Protein AF-A0A9N7Q937-F1 (afdb_monomer_lite)

Structure (mmCIF, N/CA/C/O backbone):
data_AF-A0A9N7Q937-F1
#
_entry.id   AF-A0A9N7Q937-F1
#
loop_
_atom_site.group_PDB
_atom_site.id
_atom_site.type_symbol
_atom_site.label_atom_id
_atom_site.label_alt_id
_atom_site.label_comp_id
_atom_site.label_asym_id
_atom_site.label_entity_id
_atom_site.label_seq_id
_atom_site.pdbx_PDB_ins_code
_atom_site.Cartn_x
_atom_site.Cartn_y
_atom_site.Cartn_z
_atom_site.occupancy
_atom_site.B_iso_or_equiv
_atom_site.auth_seq_id
_atom_site.auth_comp_id
_atom_site.auth_asym_id
_atom_site.auth_atom_id
_atom_site.pdbx_PDB_model_num
ATOM 1 N N . MET A 1 1 ? 22.396 16.324 -42.100 1.00 57.94 1 MET A N 1
ATOM 2 C CA . MET A 1 1 ? 21.892 15.516 -40.968 1.00 57.94 1 MET A CA 1
ATOM 3 C C . MET A 1 1 ? 22.046 14.056 -41.373 1.00 57.94 1 MET A C 1
ATOM 5 O O . MET A 1 1 ? 21.415 13.665 -42.346 1.00 57.94 1 MET A O 1
ATOM 9 N N . HIS A 1 2 ? 22.957 13.295 -40.759 1.00 66.44 2 HIS A N 1
ATOM 10 C CA . HIS A 1 2 ? 23.138 11.880 -41.109 1.00 66.44 2 HIS A CA 1
ATOM 11 C C . HIS A 1 2 ? 22.097 11.036 -40.361 1.00 66.44 2 HIS A C 1
ATOM 13 O O . HIS A 1 2 ? 22.030 11.146 -39.136 1.00 66.44 2 HIS A O 1
ATOM 19 N N . PRO A 1 3 ? 21.269 10.236 -41.056 1.00 74.75 3 PRO A N 1
ATOM 20 C CA . PRO A 1 3 ? 20.314 9.363 -40.390 1.00 74.75 3 PRO A CA 1
ATOM 21 C C . PRO A 1 3 ? 21.058 8.301 -39.575 1.00 74.75 3 PRO A C 1
ATOM 23 O O . PRO A 1 3 ? 22.062 7.747 -40.027 1.00 74.75 3 PRO A O 1
ATOM 26 N N . LEU A 1 4 ? 20.563 8.032 -38.366 1.00 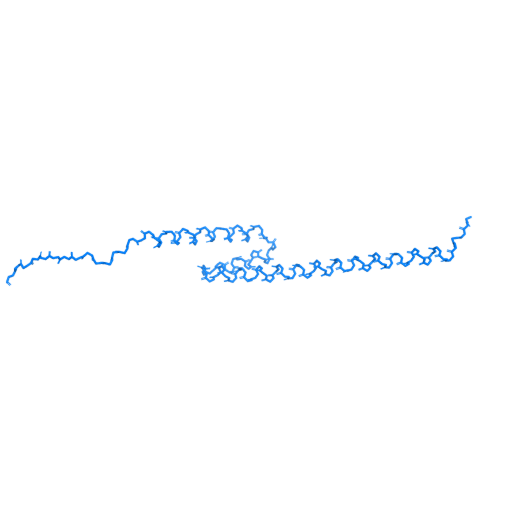76.62 4 LEU A N 1
ATOM 27 C CA . LEU A 1 4 ? 21.114 6.983 -37.515 1.00 76.62 4 LEU A CA 1
ATOM 28 C C . LEU A 1 4 ? 20.893 5.611 -38.175 1.00 76.62 4 LEU A C 1
ATOM 30 O O . LEU A 1 4 ? 19.824 5.374 -38.747 1.00 76.62 4 LEU A O 1
ATOM 34 N N . PRO A 1 5 ? 21.863 4.686 -38.078 1.00 87.56 5 PRO A N 1
ATOM 35 C CA . PRO A 1 5 ? 21.692 3.319 -38.546 1.00 87.56 5 PRO A CA 1
ATOM 36 C C . PRO A 1 5 ? 20.473 2.664 -37.891 1.00 87.56 5 PRO A C 1
ATOM 38 O O . PRO A 1 5 ? 20.275 2.786 -36.681 1.00 87.56 5 PRO A O 1
ATOM 41 N N . PHE A 1 6 ? 19.698 1.902 -38.666 1.00 85.44 6 PHE A N 1
ATOM 42 C CA . PHE A 1 6 ? 18.513 1.182 -38.180 1.00 85.44 6 PHE A CA 1
ATOM 43 C C . PHE A 1 6 ? 18.795 0.363 -36.908 1.00 85.44 6 PHE A C 1
ATOM 45 O O . PHE A 1 6 ? 18.001 0.391 -35.972 1.00 85.44 6 PHE A O 1
ATOM 52 N N . ALA A 1 7 ? 19.966 -0.279 -36.835 1.00 84.50 7 ALA A N 1
ATOM 53 C CA . ALA A 1 7 ? 20.404 -1.055 -35.676 1.00 84.50 7 ALA A CA 1
ATOM 54 C C . ALA A 1 7 ? 20.511 -0.226 -34.379 1.00 84.50 7 ALA A C 1
ATOM 56 O O . ALA A 1 7 ? 20.196 -0.717 -33.296 1.00 84.50 7 ALA A O 1
ATOM 57 N N . GLN A 1 8 ? 20.924 1.042 -34.473 1.00 86.88 8 GLN A N 1
ATOM 58 C CA . GLN A 1 8 ? 21.009 1.93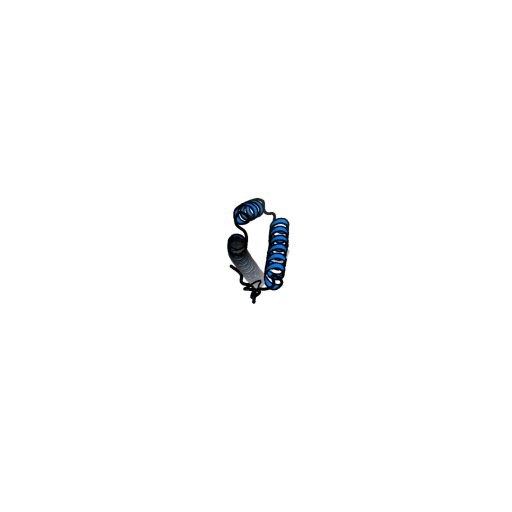1 -33.311 1.00 86.88 8 GLN A CA 1
ATOM 59 C C . GLN A 1 8 ? 19.615 2.358 -32.845 1.00 86.88 8 GLN A C 1
ATOM 61 O O . GLN A 1 8 ? 19.338 2.373 -31.648 1.00 86.88 8 GLN A O 1
ATOM 66 N N . VAL A 1 9 ? 18.709 2.629 -33.789 1.00 87.94 9 VAL A N 1
ATOM 67 C CA . VAL A 1 9 ? 17.311 2.963 -33.483 1.00 87.94 9 VAL A CA 1
ATOM 68 C C . VAL A 1 9 ? 16.585 1.765 -32.860 1.00 87.94 9 VAL A C 1
ATOM 70 O O . VAL A 1 9 ? 15.855 1.931 -31.883 1.00 87.94 9 VAL A O 1
ATOM 73 N N . SER A 1 10 ? 16.810 0.547 -33.365 1.00 91.12 10 SER A N 1
ATOM 74 C CA . SER A 1 10 ? 16.216 -0.668 -32.795 1.00 91.12 10 SER A CA 1
ATOM 75 C C . SER A 1 10 ? 16.751 -0.981 -31.398 1.00 91.12 10 SER A C 1
ATOM 77 O O . SER A 1 10 ? 15.967 -1.340 -30.523 1.00 91.12 10 SER A O 1
ATOM 79 N N . ALA A 1 11 ? 18.055 -0.800 -31.161 1.00 90.62 11 ALA A N 1
ATOM 80 C CA . ALA A 1 11 ? 18.658 -1.009 -29.845 1.00 90.62 11 ALA A CA 1
ATOM 81 C C . ALA A 1 11 ? 18.136 0.002 -28.811 1.00 90.62 11 ALA A C 1
ATOM 83 O O . ALA A 1 11 ? 17.736 -0.388 -27.716 1.00 90.62 11 ALA A O 1
ATOM 84 N N . ALA A 1 12 ? 18.053 1.285 -29.179 1.00 90.25 12 ALA A N 1
ATOM 85 C CA . ALA A 1 12 ? 17.489 2.319 -28.312 1.00 90.25 12 ALA A CA 1
ATOM 86 C C . ALA A 1 12 ? 16.012 2.047 -27.982 1.00 90.25 12 ALA A C 1
ATOM 88 O O . ALA A 1 12 ? 15.585 2.192 -26.837 1.00 90.25 12 ALA A O 1
ATOM 89 N N . ARG A 1 13 ? 15.225 1.593 -28.968 1.00 92.00 13 ARG A N 1
ATOM 90 C CA . ARG A 1 13 ? 13.830 1.193 -28.747 1.00 92.00 13 ARG A CA 1
ATOM 91 C C . ARG A 1 13 ? 13.725 0.029 -27.763 1.00 92.00 13 ARG A C 1
ATOM 93 O O . ARG A 1 13 ? 12.873 0.073 -26.881 1.00 92.00 13 ARG A O 1
ATOM 100 N N . GLN A 1 14 ? 14.571 -0.986 -27.909 1.00 95.25 14 GLN A N 1
ATOM 101 C CA . GLN A 1 14 ? 14.569 -2.151 -27.028 1.00 95.25 14 GLN A CA 1
ATOM 102 C C . GLN A 1 14 ? 14.925 -1.769 -25.585 1.00 95.25 14 GLN A C 1
ATOM 104 O O . GLN A 1 14 ? 14.193 -2.132 -24.667 1.00 95.25 14 GLN A O 1
ATOM 109 N N . ALA A 1 15 ? 15.965 -0.954 -25.393 1.00 94.38 15 ALA A N 1
ATOM 110 C CA . ALA A 1 15 ? 16.346 -0.451 -24.075 1.00 94.38 15 ALA A CA 1
ATOM 111 C C . ALA A 1 15 ? 15.206 0.340 -23.408 1.00 94.38 15 ALA A C 1
ATOM 113 O O . ALA A 1 15 ? 14.906 0.142 -22.232 1.00 94.38 15 ALA A O 1
ATOM 114 N N . ASN A 1 16 ? 14.501 1.184 -24.169 1.00 94.69 16 ASN A N 1
ATOM 115 C CA . ASN A 1 16 ? 13.351 1.924 -23.647 1.00 94.69 16 ASN A CA 1
ATOM 116 C C . ASN A 1 16 ? 12.207 0.997 -23.208 1.00 94.69 16 ASN A C 1
ATOM 118 O O . ASN A 1 16 ? 11.569 1.255 -22.189 1.00 94.69 16 ASN A O 1
ATOM 122 N N . LEU A 1 17 ? 11.947 -0.088 -23.945 1.00 96.12 17 LEU A N 1
ATOM 123 C CA . LEU A 1 17 ? 10.927 -1.072 -23.565 1.00 96.12 17 LEU A CA 1
ATOM 124 C C . LEU A 1 17 ? 11.298 -1.811 -22.274 1.00 96.12 17 LEU A C 1
ATOM 126 O O . LEU A 1 17 ? 10.426 -2.061 -21.444 1.00 96.12 17 LEU A O 1
ATOM 130 N N . GLU A 1 18 ? 12.576 -2.126 -22.081 1.00 96.38 18 GLU A N 1
ATOM 131 C CA . GLU A 1 18 ? 13.070 -2.756 -20.854 1.00 96.38 18 GLU A CA 1
ATOM 132 C C . GLU A 1 18 ? 12.948 -1.826 -19.646 1.00 96.38 18 GLU A C 1
ATOM 134 O O . GLU A 1 18 ? 12.468 -2.250 -18.594 1.00 96.38 18 GLU A O 1
ATOM 139 N N . VAL A 1 19 ? 13.279 -0.541 -19.809 1.00 95.75 19 VAL A N 1
ATOM 140 C CA . VAL A 1 19 ? 13.079 0.473 -18.763 1.00 95.75 19 VAL A CA 1
ATOM 141 C C . VAL A 1 19 ? 11.602 0.595 -18.400 1.00 95.75 19 VAL A C 1
ATOM 143 O O . VAL A 1 19 ? 11.258 0.552 -17.221 1.00 95.75 19 VAL A O 1
ATOM 146 N N . LEU A 1 20 ? 10.712 0.701 -19.392 1.00 95.69 20 LEU A N 1
ATOM 147 C CA . LEU A 1 20 ? 9.271 0.796 -19.144 1.00 95.69 20 LEU A CA 1
ATOM 148 C C . LEU A 1 20 ? 8.735 -0.438 -18.416 1.00 95.69 20 LEU A C 1
ATOM 150 O O . LEU A 1 20 ? 7.930 -0.302 -17.496 1.00 95.69 20 LEU A O 1
ATOM 154 N N . ARG A 1 21 ? 9.218 -1.630 -18.777 1.00 96.19 21 ARG A N 1
ATOM 155 C CA . ARG A 1 21 ? 8.874 -2.867 -18.075 1.00 96.19 21 ARG A CA 1
ATOM 156 C C . ARG A 1 21 ? 9.336 -2.832 -16.619 1.00 96.19 21 ARG A C 1
ATOM 158 O O . ARG A 1 21 ? 8.529 -3.100 -15.735 1.00 96.19 21 ARG A O 1
ATOM 165 N N . GLY A 1 22 ? 10.582 -2.428 -16.368 1.00 95.69 22 GLY A N 1
ATOM 166 C CA . GLY A 1 22 ? 11.107 -2.278 -15.010 1.00 95.69 22 GLY A CA 1
ATOM 167 C C . GLY A 1 22 ? 10.297 -1.284 -14.172 1.00 95.69 22 GLY A C 1
ATOM 168 O O . GLY A 1 22 ? 9.974 -1.564 -13.020 1.00 95.69 22 GLY A O 1
ATOM 169 N N . VAL A 1 23 ? 9.887 -0.156 -14.761 1.00 95.56 23 VAL A N 1
ATOM 170 C CA . VAL A 1 23 ? 9.009 0.822 -14.098 1.00 95.56 23 VAL A CA 1
ATOM 171 C C . VAL A 1 23 ? 7.648 0.207 -13.759 1.00 95.56 23 VAL A C 1
ATOM 173 O O . VAL A 1 23 ? 7.172 0.369 -12.636 1.00 95.56 23 VAL A O 1
ATOM 176 N N . SER A 1 24 ? 7.028 -0.530 -14.686 1.00 95.62 24 SER A N 1
ATOM 177 C CA . SER A 1 24 ? 5.768 -1.234 -14.415 1.00 95.62 24 SER A CA 1
ATOM 178 C C . SER A 1 24 ? 5.895 -2.271 -13.297 1.00 95.62 24 SER A C 1
ATOM 180 O O . SER A 1 24 ? 4.993 -2.378 -12.467 1.00 95.62 24 SER A O 1
ATOM 182 N N . ASP A 1 25 ? 7.005 -3.005 -13.236 1.00 94.62 25 ASP A N 1
ATOM 183 C CA . ASP A 1 25 ? 7.237 -4.005 -12.191 1.00 94.62 25 ASP A CA 1
ATOM 184 C C . ASP A 1 25 ? 7.386 -3.349 -10.804 1.00 94.62 25 ASP A C 1
ATOM 186 O O . ASP A 1 25 ? 6.779 -3.806 -9.833 1.00 94.62 25 ASP A O 1
ATOM 190 N N . VAL A 1 26 ? 8.107 -2.224 -10.709 1.00 95.19 26 VAL A N 1
ATOM 191 C CA . VAL A 1 26 ? 8.238 -1.447 -9.460 1.00 95.19 26 VAL A CA 1
ATOM 192 C C . VAL A 1 26 ? 6.895 -0.869 -9.007 1.00 95.19 26 VAL A C 1
ATOM 194 O O . VAL A 1 26 ? 6.580 -0.907 -7.814 1.00 95.19 26 VAL A O 1
ATOM 197 N N . LEU A 1 27 ? 6.081 -0.364 -9.939 1.00 94.12 27 LEU A N 1
ATOM 198 C CA . LEU A 1 27 ? 4.739 0.136 -9.629 1.00 94.12 27 LEU A CA 1
ATOM 199 C C . LEU A 1 27 ? 3.858 -0.974 -9.045 1.00 94.12 27 LEU A C 1
ATOM 201 O O . LEU A 1 27 ? 3.283 -0.792 -7.975 1.00 94.12 27 LEU A O 1
ATOM 205 N N . ARG A 1 28 ? 3.840 -2.156 -9.671 1.00 94.56 28 ARG A N 1
ATOM 206 C CA . ARG A 1 28 ? 3.080 -3.319 -9.178 1.00 94.56 28 ARG A CA 1
ATOM 207 C C . ARG A 1 28 ? 3.528 -3.788 -7.798 1.00 94.56 28 ARG A C 1
ATOM 209 O O . ARG A 1 28 ? 2.695 -4.126 -6.955 1.00 94.56 28 ARG A O 1
ATOM 216 N N . LEU A 1 29 ? 4.838 -3.814 -7.552 1.00 94.88 29 LEU A N 1
ATOM 217 C CA . LEU A 1 29 ? 5.379 -4.160 -6.237 1.00 94.88 29 LEU A CA 1
ATOM 218 C C . LEU A 1 29 ? 4.912 -3.155 -5.175 1.00 94.88 29 LEU A C 1
ATOM 220 O O . LEU A 1 29 ? 4.494 -3.544 -4.087 1.00 94.88 29 LEU A O 1
ATOM 224 N N . THR A 1 30 ? 4.932 -1.869 -5.521 1.00 89.50 30 THR A N 1
ATOM 225 C CA . THR A 1 30 ? 4.502 -0.782 -4.637 1.00 89.50 30 THR A CA 1
ATOM 226 C C . THR A 1 30 ? 3.011 -0.880 -4.314 1.00 89.50 30 THR A C 1
ATOM 228 O O . THR A 1 30 ? 2.633 -0.823 -3.147 1.00 89.50 30 THR A O 1
ATOM 231 N N . GLU A 1 31 ? 2.164 -1.109 -5.319 1.00 91.50 31 GLU A N 1
ATOM 232 C CA . GLU A 1 31 ? 0.725 -1.343 -5.136 1.00 91.50 31 GLU A CA 1
ATOM 233 C C . GLU A 1 31 ? 0.455 -2.534 -4.207 1.00 91.50 31 GLU A C 1
ATOM 235 O O . GLU A 1 31 ? -0.351 -2.439 -3.279 1.00 91.50 31 GLU A O 1
ATOM 240 N N . THR A 1 32 ? 1.186 -3.636 -4.402 1.00 93.31 32 THR A N 1
ATOM 241 C CA . THR A 1 32 ? 1.075 -4.833 -3.556 1.00 93.31 32 THR A CA 1
ATOM 242 C C . THR A 1 32 ? 1.473 -4.533 -2.110 1.00 93.31 32 THR A C 1
ATOM 244 O O . THR A 1 32 ? 0.766 -4.925 -1.180 1.00 93.31 32 THR A O 1
ATOM 247 N N . ALA A 1 33 ? 2.568 -3.797 -1.903 1.00 86.75 33 ALA A N 1
ATOM 248 C CA . ALA A 1 33 ? 3.022 -3.397 -0.574 1.00 86.75 33 ALA A CA 1
ATOM 249 C C . ALA A 1 33 ? 1.996 -2.498 0.137 1.00 86.75 33 ALA A C 1
ATOM 251 O O . ALA A 1 33 ? 1.706 -2.704 1.317 1.00 86.75 33 ALA A O 1
ATOM 252 N N . PHE A 1 34 ? 1.386 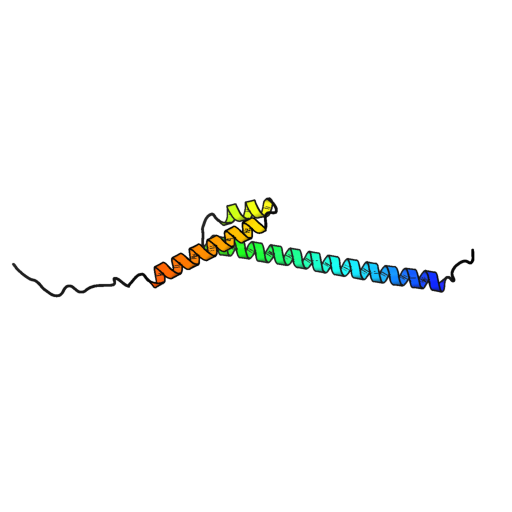-1.544 -0.576 1.00 82.81 34 PHE A N 1
ATOM 253 C CA . PHE A 1 34 ? 0.319 -0.708 -0.020 1.00 82.81 34 PHE A CA 1
ATOM 254 C C . PHE A 1 34 ? -0.921 -1.524 0.365 1.00 82.81 34 PHE A C 1
ATOM 256 O O . PHE A 1 34 ? -1.474 -1.307 1.445 1.00 82.81 34 PHE A O 1
ATOM 263 N N . ALA A 1 35 ? -1.331 -2.490 -0.460 1.00 83.12 35 ALA A N 1
ATOM 264 C CA . ALA A 1 35 ? -2.461 -3.368 -0.152 1.00 83.12 35 ALA A CA 1
ATOM 265 C C . ALA A 1 35 ? -2.201 -4.235 1.098 1.00 83.12 35 ALA A C 1
ATOM 267 O O . ALA A 1 35 ? -3.068 -4.377 1.967 1.00 83.12 35 ALA A O 1
ATOM 268 N N . GLN A 1 36 ? -0.984 -4.771 1.235 1.00 87.94 36 GLN A N 1
ATOM 269 C CA . GLN A 1 36 ? -0.573 -5.517 2.428 1.00 87.94 36 GLN A CA 1
ATOM 270 C C . GLN A 1 36 ? -0.552 -4.629 3.676 1.00 87.94 36 GLN A C 1
ATOM 272 O O . GLN A 1 36 ? -1.075 -5.024 4.718 1.00 87.94 36 GLN A O 1
ATOM 277 N N . TYR A 1 37 ? -0.017 -3.411 3.569 1.00 80.31 37 TYR A N 1
ATOM 278 C CA . TYR A 1 37 ? -0.027 -2.444 4.664 1.00 80.31 37 TYR A CA 1
ATOM 279 C C . TYR A 1 37 ? -1.452 -2.103 5.118 1.00 80.31 37 TYR A C 1
ATOM 281 O O . TYR A 1 37 ? -1.733 -2.117 6.315 1.00 80.31 37 TYR A O 1
ATOM 289 N N . GLN A 1 38 ? -2.374 -1.861 4.182 1.00 77.25 38 GLN A N 1
ATOM 290 C CA . GLN A 1 38 ? -3.783 -1.616 4.505 1.00 77.25 38 GLN A CA 1
ATOM 291 C C . GLN A 1 38 ? -4.426 -2.804 5.229 1.00 77.25 38 GLN A C 1
ATOM 293 O O . GLN A 1 38 ? -5.162 -2.601 6.193 1.00 77.25 38 GLN A O 1
ATOM 298 N N . THR A 1 39 ? -4.116 -4.033 4.810 1.00 82.44 39 THR A N 1
ATOM 299 C CA . THR A 1 39 ? -4.617 -5.255 5.459 1.00 82.44 39 THR A CA 1
ATOM 300 C C . THR A 1 39 ? -4.096 -5.376 6.893 1.00 82.44 39 THR A C 1
ATOM 302 O O . THR A 1 39 ? -4.876 -5.575 7.823 1.00 82.44 39 THR A O 1
ATOM 305 N N . LEU A 1 40 ? -2.789 -5.183 7.097 1.00 81.44 40 LEU A N 1
ATOM 306 C CA . LEU A 1 40 ? -2.176 -5.196 8.429 1.00 81.44 40 LEU A CA 1
ATOM 307 C C . LEU A 1 40 ? -2.751 -4.102 9.330 1.00 81.44 40 LEU A C 1
ATOM 309 O O . LEU A 1 40 ? -2.997 -4.340 10.512 1.00 81.44 40 LEU A O 1
ATOM 313 N N . LEU A 1 41 ? -2.998 -2.917 8.773 1.00 78.31 41 LEU A N 1
ATOM 314 C CA . LEU A 1 41 ? -3.613 -1.816 9.497 1.00 78.31 41 LEU A CA 1
ATOM 315 C C . LEU A 1 41 ? -5.046 -2.162 9.916 1.00 78.31 41 LEU A C 1
ATOM 317 O O . LEU A 1 41 ? -5.396 -1.964 11.075 1.00 78.31 41 LEU A O 1
ATOM 321 N N . GLN A 1 42 ? -5.856 -2.734 9.021 1.00 76.31 42 GLN A N 1
ATOM 322 C CA . GLN A 1 42 ? -7.208 -3.193 9.354 1.00 76.31 42 GLN A CA 1
ATOM 323 C C . GLN A 1 42 ? -7.202 -4.242 10.466 1.00 76.31 42 GLN A C 1
ATOM 325 O O . GLN A 1 42 ? -7.984 -4.121 11.409 1.00 76.31 42 GLN A O 1
ATOM 330 N N . TRP A 1 43 ? -6.307 -5.232 10.391 1.00 77.50 43 TRP A N 1
ATOM 331 C CA . TRP A 1 43 ? -6.146 -6.205 11.469 1.00 77.50 43 TRP A CA 1
ATOM 332 C C . TRP A 1 43 ? -5.785 -5.504 12.770 1.00 77.50 43 TRP A C 1
ATOM 334 O O . TRP A 1 43 ? -6.478 -5.692 13.764 1.00 77.50 43 TRP A O 1
ATOM 344 N N . ASN A 1 44 ? -4.766 -4.642 12.772 1.00 76.88 44 ASN A N 1
ATOM 345 C CA . ASN A 1 44 ? -4.357 -3.918 13.973 1.00 76.88 44 ASN A CA 1
ATOM 346 C C . ASN A 1 44 ? -5.527 -3.146 14.613 1.00 76.88 44 ASN A C 1
ATOM 348 O O . ASN A 1 44 ? -5.720 -3.223 15.824 1.00 76.88 44 ASN A O 1
ATOM 352 N N . LEU A 1 45 ? -6.373 -2.499 13.806 1.00 70.19 45 LEU A N 1
ATOM 353 C CA . LEU A 1 45 ? -7.575 -1.818 14.295 1.00 70.19 45 LEU A CA 1
ATOM 354 C C . LEU A 1 45 ? -8.606 -2.765 14.926 1.00 70.19 45 LEU A C 1
ATOM 356 O O . LEU A 1 45 ? -9.234 -2.397 15.917 1.00 70.19 45 LEU A O 1
ATOM 360 N N . GLN A 1 46 ? -8.776 -3.980 14.399 1.00 71.88 46 GLN A N 1
ATOM 361 C CA . GLN A 1 46 ? -9.649 -4.990 15.008 1.00 71.88 46 GLN A CA 1
ATOM 362 C C . GLN A 1 46 ? -9.114 -5.464 16.365 1.00 71.88 46 GLN A C 1
ATOM 364 O O . GLN A 1 46 ? -9.877 -5.550 17.324 1.00 71.88 46 GLN A O 1
ATOM 369 N N . TRP A 1 47 ? -7.806 -5.715 16.477 1.00 69.25 47 TRP A N 1
ATOM 370 C CA . TRP A 1 47 ? -7.178 -6.099 17.749 1.00 69.25 47 TRP A CA 1
ATOM 371 C C . TRP A 1 47 ? -7.345 -5.015 18.817 1.00 69.25 47 TRP A C 1
ATOM 373 O O . TRP A 1 47 ? -7.700 -5.302 19.960 1.00 69.25 47 TRP A O 1
ATOM 383 N N 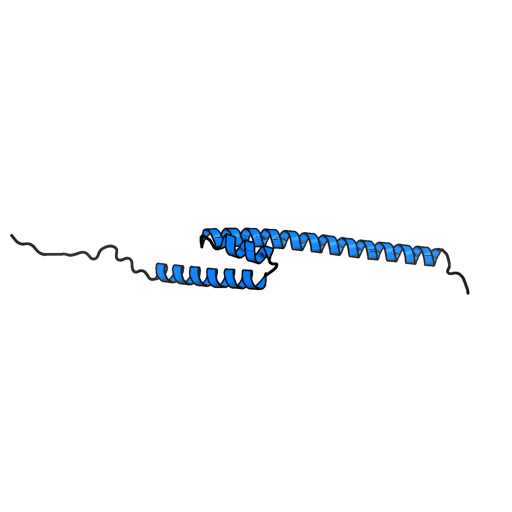. VAL A 1 48 ? -7.149 -3.759 18.423 1.00 67.94 48 VAL A N 1
ATOM 384 C CA . VAL A 1 48 ? -7.325 -2.587 19.285 1.00 67.94 48 VAL A CA 1
ATOM 385 C C . VAL A 1 48 ? -8.782 -2.438 19.749 1.00 67.94 48 VAL A C 1
ATOM 387 O O . VAL A 1 48 ? -9.026 -2.113 20.910 1.00 67.94 48 VAL A O 1
ATOM 390 N N . HIS A 1 49 ? -9.757 -2.756 18.893 1.00 67.81 49 HIS A N 1
ATOM 391 C CA . HIS A 1 49 ? -11.174 -2.767 19.261 1.00 67.81 49 HIS A CA 1
ATOM 392 C C . HIS A 1 49 ? -11.530 -3.822 20.308 1.00 67.81 49 HIS A C 1
ATOM 394 O O . HIS A 1 49 ? -12.290 -3.529 21.229 1.00 67.81 49 HIS A O 1
ATOM 400 N N . CYS A 1 50 ? -10.973 -5.031 20.181 1.00 66.81 50 CYS A N 1
ATOM 401 C CA . CYS A 1 50 ? -11.175 -6.099 21.159 1.00 66.81 50 CYS A CA 1
ATOM 402 C C . CYS A 1 50 ? -10.678 -5.696 22.554 1.00 66.81 50 CYS A C 1
ATOM 404 O O . CYS A 1 50 ? -11.280 -6.090 23.548 1.00 66.81 50 CYS A O 1
ATOM 406 N N . ALA A 1 51 ? -9.601 -4.909 22.626 1.00 66.62 51 ALA A N 1
ATOM 407 C CA . ALA A 1 51 ? -9.080 -4.379 23.883 1.00 66.62 51 ALA A CA 1
ATOM 408 C C . ALA A 1 51 ? -9.887 -3.171 24.398 1.00 66.62 51 ALA A C 1
ATOM 410 O O . ALA A 1 51 ? -10.039 -3.006 25.603 1.00 66.62 51 ALA A O 1
ATOM 411 N N . PHE A 1 52 ? -10.430 -2.344 23.498 1.00 71.12 52 PHE A N 1
ATOM 412 C CA . PHE A 1 52 ? -11.146 -1.114 23.845 1.00 71.12 52 PHE A CA 1
ATOM 413 C C . PHE A 1 52 ? -12.369 -0.896 22.936 1.00 71.12 52 PHE A C 1
ATOM 415 O O . PHE A 1 52 ? -12.247 -0.377 21.812 1.00 71.12 52 PHE A O 1
ATOM 422 N N . PRO A 1 53 ? -13.574 -1.240 23.413 1.00 70.44 53 PRO A N 1
ATOM 423 C CA . PRO A 1 53 ? -14.814 -1.045 22.670 1.00 70.44 53 PRO A CA 1
ATOM 424 C C . PRO A 1 53 ? -15.024 0.428 22.265 1.00 70.44 53 PRO A C 1
ATOM 426 O O . PRO A 1 53 ? -14.771 1.339 23.045 1.00 70.44 53 PRO A O 1
ATOM 429 N N . GLY A 1 54 ? -15.472 0.680 21.029 1.00 71.25 54 GLY A N 1
ATOM 430 C CA . GLY A 1 54 ? -15.724 2.031 20.489 1.00 71.25 54 GLY A CA 1
ATOM 431 C C . GLY A 1 54 ? -14.532 2.706 19.791 1.00 71.25 54 GLY A C 1
ATOM 432 O O . GLY A 1 54 ? -14.729 3.592 18.961 1.00 71.25 54 GLY A O 1
ATOM 433 N N . SER A 1 55 ? -13.303 2.240 20.026 1.00 74.00 55 SER A N 1
ATOM 434 C CA . SER A 1 55 ? -12.098 2.754 19.348 1.00 74.00 55 SER A CA 1
ATOM 435 C C . SER A 1 55 ? -12.066 2.492 17.837 1.00 74.00 55 SER A C 1
ATOM 437 O O . SER A 1 55 ? -11.497 3.283 17.083 1.00 74.00 55 SER A O 1
ATOM 439 N N . TYR A 1 56 ? -12.716 1.413 17.390 1.00 74.62 56 TYR A N 1
ATOM 440 C CA . TYR A 1 56 ? -12.798 1.020 15.984 1.00 74.62 56 TYR A CA 1
ATOM 441 C C . TYR A 1 56 ? -13.454 2.088 15.114 1.00 74.62 56 TYR A C 1
ATOM 443 O O . TYR A 1 56 ? -12.915 2.436 14.068 1.00 74.62 56 TYR A O 1
ATOM 451 N N . GLU A 1 57 ? -14.587 2.641 15.553 1.00 77.88 57 GLU A N 1
ATOM 452 C CA . GLU A 1 57 ? -15.318 3.647 14.776 1.00 77.88 57 GLU A CA 1
ATOM 453 C C . GLU A 1 57 ? -14.515 4.947 14.652 1.00 77.88 57 GLU A C 1
ATOM 455 O O . GLU A 1 57 ? -14.430 5.523 13.567 1.00 77.88 57 GLU A O 1
ATOM 460 N N . CYS A 1 58 ? -13.830 5.351 15.727 1.00 76.44 58 CYS A N 1
ATOM 461 C CA . CYS A 1 58 ? -12.910 6.489 15.709 1.00 76.44 58 CYS A CA 1
ATOM 462 C C . CYS A 1 58 ? -11.747 6.252 14.731 1.00 76.44 58 CYS A C 1
ATOM 464 O O . CYS A 1 58 ? -11.476 7.074 13.854 1.00 76.44 58 CYS A O 1
ATOM 466 N N . ALA A 1 59 ? -11.096 5.089 14.806 1.00 74.31 59 ALA A N 1
ATOM 467 C CA . ALA A 1 59 ? -9.985 4.766 13.920 1.00 74.31 59 ALA A CA 1
ATOM 468 C C . ALA A 1 59 ? -10.412 4.621 12.450 1.00 74.31 59 ALA A C 1
ATOM 470 O O . ALA A 1 59 ? -9.678 5.026 11.549 1.00 74.31 59 ALA A O 1
ATOM 471 N N . LYS A 1 60 ? -11.613 4.096 12.195 1.00 77.56 60 LYS A N 1
ATOM 472 C CA . LYS A 1 60 ? -12.203 3.984 10.857 1.00 77.56 60 LYS A CA 1
ATOM 473 C C . LYS A 1 60 ? -12.491 5.357 10.250 1.00 77.56 60 LYS A C 1
ATOM 475 O O . LYS A 1 60 ? -12.200 5.568 9.074 1.00 77.56 60 LYS A O 1
ATOM 480 N N . GLN A 1 61 ? -12.994 6.306 11.042 1.00 81.94 61 GLN A N 1
ATOM 481 C CA . GLN A 1 61 ? -13.168 7.696 10.609 1.00 81.94 61 GLN A CA 1
ATOM 482 C C . GLN A 1 61 ? -11.824 8.369 10.302 1.00 81.94 61 GLN A C 1
ATOM 484 O O . GLN A 1 61 ? -11.682 9.002 9.257 1.00 81.94 61 GLN A O 1
ATOM 489 N N . LEU A 1 62 ? -10.811 8.187 11.154 1.00 79.69 62 LEU A N 1
ATOM 490 C CA . LEU A 1 62 ? -9.462 8.719 10.916 1.00 79.69 62 LEU A CA 1
ATOM 491 C C . LEU A 1 62 ? -8.812 8.115 9.660 1.00 79.69 62 LEU A C 1
ATOM 493 O O . LEU A 1 62 ? -8.135 8.821 8.908 1.00 79.69 62 LEU A O 1
ATOM 497 N N . LEU A 1 63 ? -9.064 6.830 9.388 1.00 77.81 63 LEU A N 1
ATOM 498 C CA . LEU A 1 63 ? -8.634 6.165 8.159 1.00 77.81 63 LEU A CA 1
ATOM 499 C C . LEU A 1 63 ? -9.310 6.783 6.928 1.00 77.81 63 LEU A C 1
ATOM 501 O O . LEU A 1 63 ? -8.625 7.111 5.962 1.00 77.81 63 LEU A O 1
ATOM 505 N N . ALA A 1 64 ? -10.629 6.996 6.982 1.00 82.31 64 ALA A N 1
ATOM 506 C CA . ALA A 1 64 ? -11.393 7.626 5.903 1.00 82.31 64 ALA A CA 1
ATOM 507 C C . ALA A 1 64 ? -10.955 9.077 5.632 1.00 82.31 64 ALA A C 1
ATOM 509 O O . ALA A 1 64 ? -11.005 9.538 4.495 1.00 82.31 64 ALA A O 1
ATOM 510 N N . MET A 1 65 ? -10.475 9.787 6.656 1.00 86.94 65 MET A N 1
ATOM 511 C CA . MET A 1 65 ? -9.924 11.140 6.528 1.00 86.94 65 MET A CA 1
ATOM 512 C C . MET A 1 65 ? -8.450 11.171 6.085 1.00 86.94 65 MET A C 1
ATOM 514 O O . MET A 1 65 ? -7.859 12.251 6.035 1.00 86.94 65 MET A O 1
ATOM 518 N N . HIS A 1 66 ? -7.841 10.020 5.772 1.00 79.44 66 HIS A N 1
ATOM 519 C CA . HIS A 1 66 ? -6.419 9.894 5.430 1.00 79.44 66 HIS A CA 1
ATOM 520 C C . HIS A 1 66 ? -5.490 10.511 6.489 1.00 79.44 66 HIS A C 1
ATOM 522 O O . HIS A 1 66 ? -4.532 11.219 6.174 1.00 79.44 66 HIS A O 1
ATOM 528 N N . ARG A 1 67 ? -5.761 10.226 7.769 1.00 77.12 67 ARG A N 1
ATOM 529 C CA . ARG A 1 67 ? -5.018 10.760 8.918 1.00 77.12 67 ARG A CA 1
ATOM 530 C C . ARG A 1 67 ? -4.170 9.701 9.643 1.00 77.12 67 ARG A C 1
ATOM 532 O O . ARG A 1 67 ? -4.424 9.374 10.802 1.00 77.12 67 ARG A O 1
ATOM 539 N N . PRO A 1 68 ? -3.104 9.171 9.016 1.00 74.44 68 PRO A N 1
ATOM 540 C CA . PRO A 1 68 ? -2.331 8.060 9.576 1.00 74.44 68 PRO A CA 1
ATOM 541 C C . PRO A 1 68 ? -1.599 8.410 10.881 1.00 74.44 68 PRO A C 1
ATOM 543 O O . PRO A 1 68 ? -1.428 7.548 11.738 1.00 74.44 68 PRO A O 1
ATOM 546 N N . ARG A 1 69 ? -1.192 9.675 11.069 1.00 77.81 69 ARG A N 1
ATOM 547 C CA . ARG A 1 69 ? -0.523 10.124 12.306 1.00 77.81 69 ARG A CA 1
ATOM 548 C C . ARG A 1 69 ? -1.443 10.051 13.520 1.00 77.81 69 ARG A C 1
ATOM 550 O O . ARG A 1 69 ? -1.006 9.671 14.599 1.00 77.81 69 ARG A O 1
ATOM 557 N N . GLU A 1 70 ? -2.707 10.402 13.331 1.00 81.12 70 GLU A N 1
ATOM 558 C CA . GLU A 1 70 ? -3.706 10.406 14.398 1.00 81.12 70 GLU A CA 1
ATOM 559 C C . GLU A 1 70 ? -4.123 8.973 14.757 1.00 81.12 70 GLU A C 1
ATOM 561 O O . GLU A 1 70 ? -4.289 8.667 15.934 1.00 81.12 70 GLU A O 1
ATOM 566 N N . ILE A 1 71 ? -4.162 8.063 13.775 1.00 77.56 71 ILE A N 1
ATOM 567 C CA . ILE A 1 71 ? -4.339 6.621 14.016 1.00 77.56 71 ILE A CA 1
ATOM 568 C C . ILE A 1 71 ? -3.193 6.065 14.870 1.00 77.56 71 ILE A C 1
ATOM 570 O O . ILE A 1 71 ? -3.445 5.365 15.848 1.00 77.56 71 ILE A O 1
ATOM 574 N N . LEU A 1 72 ? -1.943 6.408 14.543 1.00 77.94 72 LEU A N 1
ATOM 575 C CA . LEU A 1 72 ? -0.779 5.966 15.315 1.00 77.94 72 LEU A CA 1
ATOM 576 C C . LEU A 1 72 ? -0.802 6.519 16.750 1.00 77.94 72 LEU A C 1
ATOM 578 O O . LEU A 1 72 ? -0.502 5.794 17.700 1.00 77.94 72 LEU A O 1
ATOM 582 N N . ALA A 1 73 ? -1.178 7.789 16.922 1.00 81.50 73 ALA A N 1
ATOM 583 C CA . ALA A 1 73 ? -1.310 8.409 18.239 1.00 81.50 73 ALA A CA 1
ATOM 584 C C . ALA A 1 73 ? -2.399 7.726 19.081 1.00 81.50 73 ALA A C 1
ATOM 586 O O . ALA A 1 73 ? -2.163 7.415 20.248 1.00 81.50 73 ALA A O 1
ATOM 587 N N . LEU A 1 74 ? -3.553 7.429 18.474 1.00 80.12 74 LEU A N 1
ATOM 588 C CA . LEU A 1 74 ? -4.641 6.691 19.112 1.00 80.12 74 LEU A CA 1
ATOM 589 C C . LEU A 1 74 ? -4.182 5.289 19.540 1.00 80.12 74 LEU A C 1
ATOM 591 O O . LEU A 1 74 ? -4.334 4.930 20.702 1.00 80.12 74 LEU A O 1
ATOM 595 N N . GLN A 1 75 ? -3.544 4.530 18.644 1.00 75.94 75 GLN A N 1
ATOM 596 C CA . GLN A 1 75 ? -2.993 3.205 18.956 1.00 75.94 75 GLN A CA 1
ATOM 597 C C . GLN A 1 75 ? -1.969 3.258 20.098 1.00 75.94 75 GLN A C 1
ATOM 599 O O . GLN A 1 75 ? -1.998 2.417 20.995 1.00 75.94 75 GLN A O 1
ATOM 604 N N . THR A 1 76 ? -1.095 4.268 20.103 1.00 79.31 76 THR A N 1
ATOM 605 C CA . THR A 1 76 ? -0.079 4.449 21.152 1.00 79.31 76 THR A CA 1
ATOM 606 C C . THR A 1 76 ? -0.722 4.735 22.506 1.00 79.31 76 THR A C 1
ATOM 608 O O . THR A 1 76 ? -0.376 4.090 23.495 1.00 79.31 76 THR A O 1
ATOM 611 N N . LEU A 1 77 ? -1.690 5.656 22.553 1.00 80.12 77 LEU A N 1
ATOM 612 C CA . LEU A 1 77 ? -2.430 5.988 23.772 1.00 80.12 77 LEU A CA 1
ATOM 613 C C . LEU A 1 77 ? -3.152 4.759 24.331 1.00 80.12 77 LEU A C 1
ATOM 615 O O . LEU A 1 77 ? -3.096 4.482 25.525 1.00 80.12 77 LEU A O 1
ATOM 619 N N . MET A 1 78 ? -3.800 3.990 23.462 1.00 75.44 78 MET A N 1
ATOM 620 C CA . MET A 1 78 ? -4.522 2.783 23.854 1.00 75.44 78 MET A CA 1
ATOM 621 C C . MET A 1 78 ? -3.590 1.701 24.395 1.00 75.44 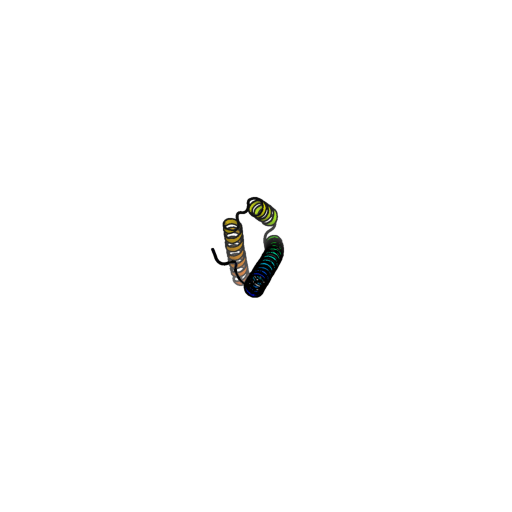78 MET A C 1
ATOM 623 O O . MET A 1 78 ? -3.883 1.087 25.418 1.00 75.44 78 MET A O 1
ATOM 627 N N . MET A 1 79 ? -2.428 1.514 23.772 1.00 76.12 79 MET A N 1
ATOM 628 C CA . MET A 1 79 ? -1.408 0.592 24.267 1.00 76.12 79 MET A CA 1
ATOM 629 C C . MET A 1 79 ? -0.860 1.024 25.635 1.00 76.12 79 MET A C 1
ATOM 631 O O . MET A 1 79 ? -0.631 0.182 26.502 1.00 76.12 79 MET A O 1
ATOM 635 N N . GLN A 1 80 ? -0.700 2.330 25.864 1.00 79.44 80 GLN A N 1
ATOM 636 C CA . GLN A 1 80 ? -0.321 2.870 27.172 1.00 79.44 80 GLN A CA 1
ATOM 637 C C . GLN A 1 80 ? -1.404 2.623 28.226 1.00 79.44 80 GLN A C 1
ATOM 639 O O . GLN A 1 80 ? -1.078 2.166 29.318 1.00 79.44 80 GLN A O 1
ATOM 644 N N . MET A 1 81 ? -2.681 2.849 27.903 1.00 74.38 81 MET A N 1
ATOM 645 C CA . MET A 1 81 ? -3.790 2.557 28.819 1.00 74.38 81 MET A CA 1
ATOM 646 C C . MET A 1 81 ? -3.867 1.064 29.167 1.00 74.38 81 MET A C 1
ATOM 648 O O . MET A 1 81 ? -3.952 0.724 30.343 1.00 74.38 81 MET A O 1
ATOM 652 N N . ALA A 1 82 ? -3.732 0.169 28.181 1.00 69.38 82 ALA A N 1
ATOM 653 C CA . ALA A 1 82 ? -3.726 -1.281 28.410 1.00 69.38 82 ALA A CA 1
ATOM 654 C C . ALA A 1 82 ? -2.527 -1.721 29.267 1.00 69.38 82 ALA A C 1
ATOM 656 O O . ALA A 1 82 ? -2.630 -2.604 30.122 1.00 69.38 82 ALA A O 1
ATOM 657 N N . SER A 1 83 ? -1.373 -1.079 29.070 1.00 72.56 83 SER A N 1
ATOM 658 C CA . SER A 1 83 ? -0.196 -1.300 29.909 1.00 72.56 83 SER A CA 1
ATOM 659 C C . SER A 1 83 ? -0.459 -0.872 31.357 1.00 72.56 83 SER A C 1
ATOM 661 O O . SER A 1 83 ? -0.164 -1.628 32.279 1.00 72.56 83 SER A O 1
ATOM 663 N N . VAL A 1 84 ? -1.081 0.288 31.582 1.00 66.88 84 VAL A N 1
ATOM 664 C CA . VAL A 1 84 ? -1.425 0.761 32.934 1.00 66.88 84 VAL A CA 1
ATOM 665 C C . VAL A 1 84 ? -2.438 -0.166 33.614 1.00 66.88 84 VAL A C 1
ATOM 667 O O . VAL A 1 84 ? -2.240 -0.527 34.774 1.00 66.88 84 VAL A O 1
ATOM 670 N N . GLU A 1 85 ? -3.473 -0.618 32.901 1.00 60.50 85 GLU A N 1
ATOM 671 C CA . GLU A 1 85 ? -4.446 -1.581 33.432 1.00 60.50 85 GLU A CA 1
ATOM 672 C C . GLU A 1 85 ? -3.785 -2.908 33.824 1.00 60.50 85 GLU A C 1
ATOM 674 O O . GLU A 1 85 ? -4.022 -3.416 34.921 1.00 60.50 85 GLU A O 1
ATOM 679 N N . SER A 1 86 ? -2.892 -3.446 32.987 1.00 58.84 86 SER A N 1
ATOM 680 C CA . SER A 1 86 ? -2.176 -4.687 33.313 1.00 58.84 86 SER A CA 1
ATOM 681 C C . SER A 1 86 ? -1.243 -4.542 34.526 1.00 58.84 86 SER A C 1
ATOM 683 O O . SER A 1 86 ? -1.148 -5.470 35.330 1.00 58.84 86 SER A O 1
ATOM 685 N N . HIS A 1 87 ? -0.637 -3.367 34.739 1.00 56.41 87 HIS A N 1
ATOM 686 C CA . HIS A 1 87 ? 0.144 -3.074 35.950 1.00 56.41 87 HIS A CA 1
ATOM 687 C C . HIS A 1 87 ? -0.732 -2.920 37.204 1.00 56.41 87 HIS A C 1
ATOM 689 O O . HIS A 1 87 ? -0.331 -3.359 38.281 1.00 56.41 87 HIS A O 1
ATOM 695 N N . HIS A 1 88 ? -1.931 -2.338 37.093 1.00 54.25 88 HIS A N 1
ATOM 696 C CA . HIS A 1 88 ? -2.884 -2.268 38.209 1.00 54.25 88 HIS A CA 1
ATOM 697 C C . HIS A 1 88 ? -3.415 -3.650 38.611 1.00 54.25 88 HIS A C 1
ATOM 699 O O . HIS A 1 88 ? -3.496 -3.947 39.803 1.00 54.25 88 HIS A O 1
ATOM 705 N N . PHE A 1 89 ? -3.701 -4.530 37.649 1.00 50.31 89 PHE A N 1
ATOM 706 C CA . PHE A 1 89 ? -4.108 -5.909 37.939 1.00 50.31 89 PHE A CA 1
ATOM 707 C C . PHE A 1 89 ? -2.969 -6.775 38.497 1.00 50.31 89 PHE A C 1
ATOM 709 O O . PHE A 1 89 ? -3.227 -7.645 39.326 1.00 50.31 89 PHE A O 1
ATOM 716 N N . ALA A 1 90 ? -1.713 -6.521 38.113 1.00 52.25 90 ALA A N 1
ATOM 717 C CA . ALA A 1 90 ? -0.548 -7.212 38.674 1.00 52.25 90 ALA A CA 1
ATOM 718 C C . ALA A 1 90 ? -0.236 -6.807 40.130 1.00 52.25 90 ALA A C 1
ATOM 720 O O . ALA A 1 90 ? 0.377 -7.582 40.864 1.00 52.25 90 ALA A O 1
ATOM 721 N N . HIS A 1 91 ? -0.671 -5.615 40.557 1.00 45.19 91 HIS A N 1
ATOM 722 C CA . HIS A 1 91 ? -0.468 -5.090 41.911 1.00 45.19 91 HIS A CA 1
ATOM 723 C C . HIS A 1 91 ? -1.706 -5.127 42.809 1.00 45.19 91 HIS A C 1
ATOM 725 O O . HIS A 1 91 ? -1.604 -4.710 43.961 1.00 45.19 91 HIS A O 1
ATOM 731 N N . ALA A 1 92 ? -2.848 -5.646 42.347 1.00 41.25 92 ALA A N 1
ATOM 732 C CA . ALA A 1 92 ? -3.952 -5.967 43.241 1.00 41.25 92 ALA A CA 1
ATOM 733 C C . ALA A 1 92 ? -3.502 -7.131 44.146 1.00 41.25 92 ALA A C 1
ATOM 735 O O . ALA A 1 92 ? -3.396 -8.264 43.661 1.00 41.25 92 ALA A O 1
ATOM 736 N N . PRO A 1 93 ? -3.202 -6.906 45.444 1.00 41.69 93 PRO A N 1
ATOM 737 C CA . PRO A 1 93 ? -2.921 -8.022 46.321 1.00 41.69 93 PRO A CA 1
ATOM 738 C C . PRO A 1 93 ? -4.190 -8.865 46.341 1.00 41.69 93 PRO A C 1
ATOM 740 O O . PRO A 1 93 ? -5.294 -8.343 46.510 1.00 41.69 93 PRO A O 1
ATOM 743 N N . MET A 1 94 ? -4.034 -10.170 46.146 1.00 45.47 94 MET A N 1
ATOM 744 C CA . MET A 1 94 ? -5.063 -11.142 46.473 1.00 45.47 94 MET A CA 1
ATOM 745 C C . MET A 1 94 ? -5.514 -10.909 47.922 1.00 45.47 94 MET A C 1
ATOM 747 O O . MET A 1 94 ? -4.979 -11.506 48.850 1.00 45.47 94 MET A O 1
ATOM 751 N N . LEU A 1 95 ? -6.546 -10.090 48.134 1.00 46.41 95 LEU A N 1
ATOM 752 C CA . LEU A 1 95 ? -7.365 -10.109 49.343 1.00 46.41 95 LEU A CA 1
ATOM 753 C C . LEU A 1 95 ? -8.298 -11.322 49.266 1.00 46.41 95 LEU A C 1
ATOM 755 O O . LEU A 1 95 ? -9.518 -11.221 49.351 1.00 46.41 95 LEU A O 1
ATOM 759 N N . ARG A 1 96 ? -7.700 -12.501 49.081 1.00 45.34 96 ARG A N 1
ATOM 760 C CA . ARG A 1 96 ? -8.347 -13.784 49.310 1.00 45.34 96 ARG A CA 1
ATOM 761 C C . ARG A 1 96 ? -8.015 -14.174 50.747 1.00 45.34 96 ARG A C 1
ATOM 763 O O . ARG A 1 96 ? -7.035 -14.852 51.018 1.00 45.34 96 ARG A O 1
ATOM 770 N N . ASN A 1 97 ? -8.885 -13.713 51.641 1.00 38.28 97 ASN A N 1
ATOM 771 C CA . ASN A 1 97 ? -9.143 -14.278 52.963 1.00 38.28 97 ASN A CA 1
ATOM 772 C C . ASN A 1 97 ? -8.031 -14.111 54.010 1.00 38.28 97 ASN A C 1
ATOM 774 O O . ASN A 1 97 ? -7.307 -15.044 54.353 1.00 38.28 97 ASN A O 1
ATOM 778 N N . LEU A 1 98 ? -8.020 -12.932 54.636 1.00 38.16 98 LEU A N 1
ATOM 779 C CA . LEU A 1 98 ? -7.696 -12.835 56.057 1.00 38.16 98 LEU A CA 1
ATOM 780 C C . LEU A 1 98 ? -8.678 -13.724 56.839 1.00 38.16 98 LEU A C 1
ATOM 782 O O . LEU A 1 98 ? -9.882 -13.477 56.859 1.00 38.16 98 LEU A O 1
ATOM 786 N N . SER A 1 99 ? -8.144 -14.773 57.457 1.00 43.94 99 SER A N 1
ATOM 787 C CA . SER A 1 99 ? -8.788 -15.533 58.527 1.00 43.94 99 SER A CA 1
ATOM 788 C C . SER A 1 99 ? -9.108 -14.613 59.714 1.00 43.94 99 SER A C 1
ATOM 790 O O . SER A 1 99 ? -8.209 -13.892 60.153 1.00 43.94 99 SER A O 1
ATOM 792 N N . PRO A 1 100 ? -10.313 -14.663 60.307 1.00 39.72 100 PRO A N 1
ATOM 793 C CA . PRO A 1 100 ? -10.509 -14.242 61.679 1.00 39.72 100 PRO A CA 1
ATOM 794 C C . PRO A 1 100 ? -10.621 -15.490 62.559 1.00 39.72 100 PRO A C 1
ATOM 796 O O . PRO A 1 100 ? -11.679 -16.106 62.683 1.00 39.72 100 PRO A O 1
ATOM 799 N N . ALA A 1 101 ? -9.516 -15.858 63.203 1.00 45.19 101 ALA A N 1
ATOM 800 C CA . ALA A 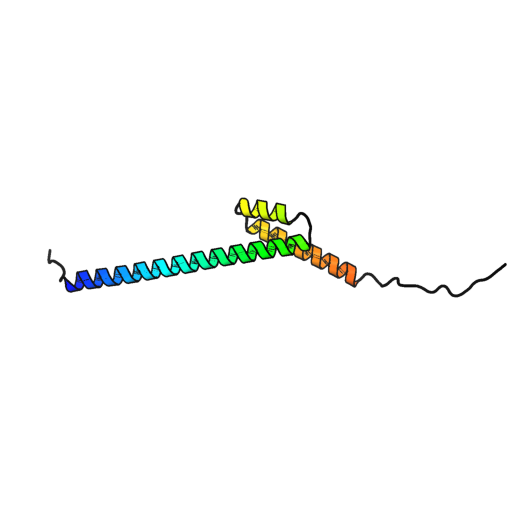1 101 ? -9.594 -16.673 64.401 1.00 45.19 101 ALA A CA 1
ATOM 801 C C . ALA A 1 101 ? -10.168 -15.831 65.558 1.00 45.19 101 ALA A C 1
ATOM 803 O O . ALA A 1 101 ? -9.682 -14.739 65.843 1.00 45.19 101 ALA A O 1
ATOM 804 N N . ALA A 1 102 ? -11.138 -16.435 66.250 1.00 45.25 102 ALA A N 1
ATOM 805 C CA . ALA A 1 102 ? -11.584 -16.177 67.621 1.00 45.25 102 ALA A CA 1
ATOM 806 C C . ALA A 1 102 ? -12.455 -14.935 67.908 1.00 45.25 102 ALA A C 1
ATOM 808 O O . ALA A 1 102 ? -11.954 -13.816 68.024 1.00 45.25 102 ALA A O 1
ATOM 809 N N . ARG A 1 103 ? -13.734 -15.189 68.247 1.00 40.59 103 ARG A N 1
ATOM 810 C CA . ARG A 1 103 ? -14.260 -15.056 69.630 1.00 40.59 103 ARG A CA 1
ATOM 811 C C . ARG A 1 103 ? -15.765 -15.396 69.726 1.00 40.59 103 ARG A C 1
ATOM 813 O O . ARG A 1 103 ? -16.600 -14.697 69.170 1.00 40.59 103 ARG A O 1
ATOM 820 N N . THR A 1 104 ? -16.091 -16.448 70.485 1.00 39.72 104 THR A N 1
ATOM 821 C CA . THR A 1 104 ? -17.331 -16.585 71.293 1.00 39.72 104 THR A CA 1
ATOM 822 C C . THR A 1 104 ? -17.452 -15.383 72.252 1.00 39.72 104 THR A C 1
ATOM 824 O O . THR A 1 104 ? -16.387 -14.873 72.623 1.00 39.72 104 THR A O 1
ATOM 827 N N . PRO A 1 105 ? -18.645 -14.913 72.702 1.00 44.75 105 PRO A N 1
ATOM 828 C CA . PRO A 1 105 ? -19.631 -15.730 73.440 1.00 44.75 105 PRO A CA 1
ATOM 829 C C . PRO A 1 105 ? -21.129 -15.357 73.277 1.00 44.75 105 PRO A C 1
ATOM 831 O O . PRO A 1 105 ? -21.487 -14.210 73.028 1.00 44.75 105 PRO A O 1
ATOM 834 N N . THR A 1 106 ? -22.022 -16.325 73.494 1.00 41.06 106 THR A N 1
ATOM 835 C CA . THR A 1 106 ? -23.140 -16.312 74.470 1.00 41.06 106 THR A CA 1
ATOM 836 C C . THR A 1 106 ? -23.820 -17.674 74.465 1.00 41.06 106 THR A C 1
ATOM 838 O O . THR A 1 106 ? -23.870 -18.295 73.381 1.00 41.06 106 THR A O 1
#

Foldseek 3Di:
DDDDPPVVVVVVVVVVVVVVVVVVVVVVVVVVVVVVVVVVLLVLLVVLCVLPPPSNVVLVVCVVVVNVVVNVVSSVVSVVVVVVVVVVVVPPPPPPDDDDDDDDDD

Radius of gyration: 31.3 Å; chains: 1; bounding box: 46×32×116 Å

Sequence (106 aa):
MHPLPFAQVSAARQANLEVLRGVSDVLRLTETAFAQYQTLLQWNLQWVHCAFPGSYECAKQLLAMHRPREILALQTLMMQMASVESHHFAHAPMLRNLSPAARTPT

pLDDT: mean 74.25, std 16.89, range [38.16, 96.38]

Secondary structure (DSSP, 8-state):
-PPPPHHHHHHHHHHHHHHHHHHHHHHHHHHHHHHHHHHHHHHHHHHHHHHSTTHHHHHHHHHHTT-HHHHHHHHHHHHHHHHHHHHHHHHS--------------